Protein AF-A0A2V9Y5H5-F1 (afdb_monomer)

pLDDT: mean 90.08, std 11.11, range [48.91, 96.56]

Structure (mmCIF, N/CA/C/O backbone):
data_AF-A0A2V9Y5H5-F1
#
_entry.id   AF-A0A2V9Y5H5-F1
#
loop_
_atom_site.group_PDB
_atom_site.id
_atom_site.type_symbol
_atom_site.label_atom_id
_atom_site.label_alt_id
_atom_site.label_comp_id
_atom_site.label_asym_id
_atom_site.label_entity_id
_atom_site.label_seq_id
_atom_site.pdbx_PDB_ins_code
_atom_site.Cartn_x
_atom_site.Cartn_y
_atom_site.Cartn_z
_atom_site.occupancy
_atom_site.B_iso_or_e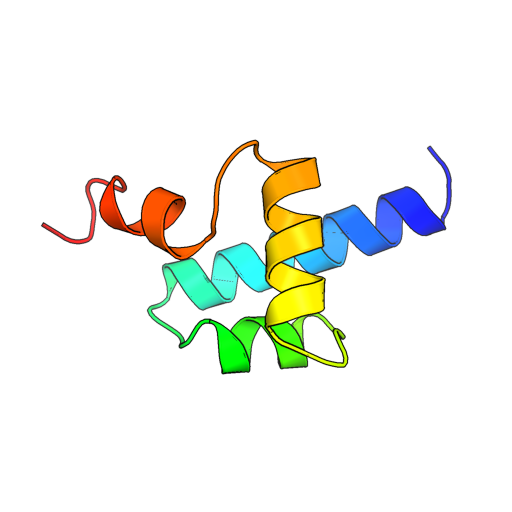quiv
_atom_site.auth_seq_id
_atom_site.auth_comp_id
_atom_site.auth_asym_id
_atom_site.auth_atom_id
_atom_site.pdbx_PDB_model_num
ATOM 1 N N . MET A 1 1 ? -0.405 8.048 -21.445 1.00 63.59 1 MET A N 1
ATOM 2 C CA . MET A 1 1 ? -0.258 7.000 -20.402 1.00 63.59 1 MET A CA 1
ATOM 3 C C . MET A 1 1 ? 0.508 5.837 -21.016 1.00 63.59 1 MET A C 1
ATOM 5 O O . MET A 1 1 ? 0.148 5.447 -22.114 1.00 63.59 1 MET A O 1
ATOM 9 N N . SER A 1 2 ? 1.569 5.327 -20.381 1.00 92.06 2 SER A N 1
ATOM 10 C CA . SER A 1 2 ? 2.314 4.165 -20.901 1.00 92.06 2 SER A CA 1
ATOM 11 C C . SER A 1 2 ? 1.666 2.845 -20.466 1.00 92.06 2 SER A C 1
ATOM 13 O O . SER A 1 2 ? 0.995 2.797 -19.431 1.00 92.06 2 SER A O 1
ATOM 15 N N . LEU A 1 3 ? 1.916 1.760 -21.210 1.00 88.69 3 LEU A N 1
ATOM 16 C CA . LEU A 1 3 ? 1.446 0.408 -20.872 1.00 88.69 3 LEU A CA 1
ATOM 17 C C . LEU A 1 3 ? 1.854 -0.007 -19.447 1.00 88.69 3 LEU A C 1
ATOM 19 O O . LEU A 1 3 ? 1.064 -0.600 -18.716 1.00 88.69 3 LEU A O 1
ATOM 23 N N . GLY A 1 4 ? 3.066 0.365 -19.021 1.00 89.94 4 GLY A N 1
ATOM 24 C CA . GLY A 1 4 ? 3.549 0.121 -17.660 1.00 89.94 4 GLY A CA 1
ATOM 25 C C . GLY A 1 4 ? 2.719 0.839 -16.592 1.00 89.94 4 GLY A C 1
ATOM 26 O O . GLY A 1 4 ? 2.345 0.223 -15.596 1.00 89.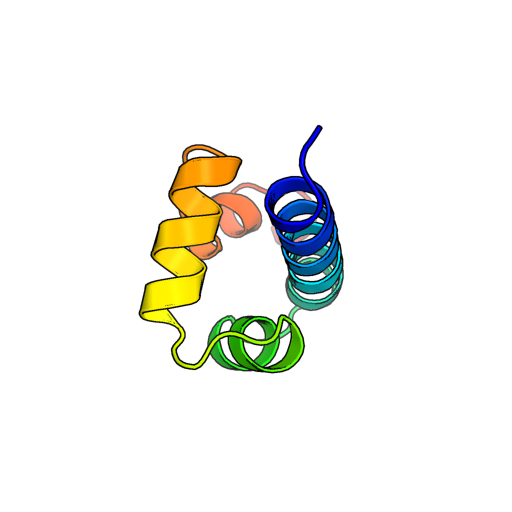94 4 GLY A O 1
ATOM 27 N N . LYS A 1 5 ? 2.359 2.111 -16.822 1.00 89.69 5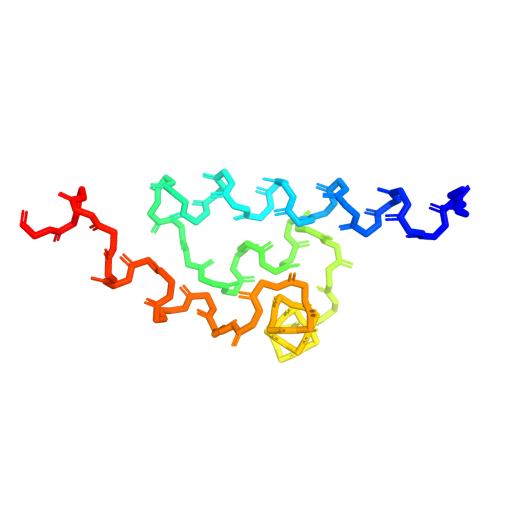 LYS A N 1
ATOM 28 C CA . LYS A 1 5 ? 1.514 2.886 -15.897 1.00 89.69 5 LYS A CA 1
ATOM 29 C C . LYS A 1 5 ? 0.095 2.313 -15.817 1.00 89.69 5 LYS A C 1
ATOM 31 O O . LYS A 1 5 ? -0.451 2.215 -14.725 1.00 89.69 5 LYS A O 1
ATOM 36 N N . TRP A 1 6 ? -0.480 1.891 -16.944 1.00 92.69 6 TRP A N 1
ATOM 37 C CA . TRP A 1 6 ? -1.796 1.240 -16.966 1.00 92.69 6 TRP A CA 1
ATOM 38 C C . TRP A 1 6 ? -1.792 -0.095 -16.208 1.00 92.69 6 TRP A C 1
ATOM 40 O O . TRP A 1 6 ? -2.635 -0.310 -15.341 1.00 92.69 6 TRP A O 1
ATOM 50 N N . ARG A 1 7 ? -0.789 -0.953 -16.443 1.00 92.75 7 ARG A N 1
ATOM 51 C CA . ARG A 1 7 ? -0.626 -2.210 -15.690 1.00 92.75 7 ARG A CA 1
ATOM 52 C C . ARG A 1 7 ? -0.473 -1.957 -14.192 1.00 92.75 7 ARG A C 1
ATOM 54 O O . ARG A 1 7 ? -1.056 -2.678 -13.392 1.00 92.75 7 ARG A O 1
ATOM 61 N N . GLN A 1 8 ? 0.288 -0.936 -13.802 1.00 92.25 8 GLN A N 1
ATOM 62 C CA . GLN A 1 8 ? 0.443 -0.563 -12.397 1.00 92.25 8 GLN A CA 1
ATOM 63 C C . GLN A 1 8 ? -0.883 -0.097 -11.777 1.00 92.25 8 GLN A C 1
ATOM 65 O O . GLN A 1 8 ? -1.193 -0.494 -10.657 1.00 92.25 8 GLN A O 1
ATOM 70 N N . GLN A 1 9 ? -1.682 0.684 -12.512 1.00 93.31 9 GLN A N 1
ATOM 71 C CA . GLN A 1 9 ? -3.010 1.116 -12.073 1.00 93.31 9 GLN A CA 1
ATOM 72 C C . GLN A 1 9 ? -3.937 -0.084 -11.831 1.00 93.31 9 GLN A C 1
ATOM 74 O O . GLN A 1 9 ? -4.594 -0.147 -10.796 1.00 93.31 9 GLN A O 1
ATOM 79 N N . LEU A 1 10 ? -3.955 -1.058 -12.747 1.00 94.50 10 LEU A N 1
ATOM 80 C CA . LEU A 1 10 ? -4.759 -2.274 -12.592 1.00 94.50 10 LEU A CA 1
ATOM 81 C C . LEU A 1 10 ? -4.344 -3.097 -11.371 1.00 94.50 10 LEU A C 1
ATOM 83 O O . LEU A 1 10 ? -5.199 -3.496 -10.585 1.00 94.50 10 LEU A O 1
ATOM 87 N N . ARG A 1 11 ? -3.037 -3.304 -11.173 1.00 94.06 11 ARG A N 1
ATOM 88 C CA . ARG A 1 11 ? -2.515 -4.009 -9.991 1.00 94.06 11 ARG A CA 1
ATOM 89 C C . ARG A 1 11 ? -2.915 -3.316 -8.693 1.00 94.06 11 ARG A C 1
ATOM 91 O O . ARG A 1 11 ? -3.290 -3.979 -7.732 1.00 94.06 11 ARG A O 1
ATOM 98 N N . LEU A 1 12 ? -2.859 -1.983 -8.675 1.00 94.38 12 LEU A N 1
ATOM 99 C CA . LEU A 1 12 ? -3.279 -1.195 -7.523 1.00 94.38 12 LEU A CA 1
ATOM 100 C C . LEU A 1 12 ? -4.775 -1.380 -7.239 1.00 94.38 12 LEU A C 1
ATOM 102 O O . LEU A 1 12 ? -5.127 -1.692 -6.105 1.00 94.38 12 LEU A O 1
ATOM 106 N N . LEU A 1 13 ? -5.639 -1.254 -8.251 1.00 94.88 13 LEU A N 1
ATOM 107 C CA . LEU A 1 13 ? -7.086 -1.444 -8.098 1.00 94.88 13 LEU A CA 1
ATOM 108 C C . LEU A 1 13 ? -7.433 -2.845 -7.580 1.00 94.88 13 LEU A C 1
ATOM 110 O O . LEU A 1 13 ? -8.215 -2.967 -6.641 1.00 94.88 13 LEU A O 1
ATOM 114 N N . HIS A 1 14 ? -6.805 -3.883 -8.132 1.00 95.62 14 HIS A N 1
ATOM 115 C CA . HIS A 1 14 ? -7.015 -5.255 -7.678 1.00 95.62 14 HIS A CA 1
ATOM 116 C C . HIS A 1 14 ? -6.587 -5.445 -6.213 1.00 95.62 14 HIS A C 1
ATOM 118 O O . HIS A 1 14 ? -7.343 -5.977 -5.402 1.00 95.62 14 HIS A O 1
ATOM 124 N N . SER A 1 15 ? -5.418 -4.914 -5.832 1.00 95.38 15 SER A N 1
ATOM 125 C CA . SER A 1 15 ? -4.956 -4.969 -4.440 1.00 95.38 15 SER A CA 1
ATOM 126 C C . SER A 1 15 ? -5.885 -4.230 -3.471 1.00 95.38 15 SER A C 1
ATOM 128 O O . SER A 1 15 ? -6.083 -4.687 -2.349 1.00 95.38 15 SER A O 1
ATOM 130 N N . LEU A 1 16 ? -6.486 -3.111 -3.894 1.00 94.94 16 LEU A N 1
ATOM 131 C CA . LEU A 1 16 ? -7.430 -2.348 -3.076 1.00 94.94 16 LEU A CA 1
ATOM 132 C C . LEU A 1 16 ? -8.715 -3.135 -2.817 1.00 94.94 16 LEU A C 1
ATOM 134 O O . LEU A 1 16 ? -9.217 -3.088 -1.700 1.00 94.94 16 LEU A O 1
ATOM 138 N N . GLN A 1 17 ? -9.218 -3.874 -3.810 1.00 94.75 17 GLN A N 1
ATOM 139 C CA . GLN A 1 17 ? -10.398 -4.731 -3.652 1.00 94.75 17 GLN A CA 1
ATOM 140 C C . GLN A 1 17 ? -10.156 -5.835 -2.617 1.00 94.75 17 GLN A C 1
ATOM 142 O O . GLN A 1 17 ? -10.958 -6.000 -1.701 1.00 94.75 17 GLN A O 1
ATOM 147 N N . LEU A 1 18 ? -9.022 -6.536 -2.717 1.00 94.62 18 LEU A N 1
ATOM 148 C CA . LEU A 1 18 ? -8.647 -7.586 -1.765 1.00 94.62 18 LEU A CA 1
ATOM 149 C C . LEU A 1 18 ? -8.482 -7.025 -0.351 1.00 94.62 18 LEU A C 1
ATOM 151 O O . LEU A 1 18 ? -9.050 -7.541 0.609 1.00 94.62 18 LEU A O 1
ATOM 155 N N . LEU A 1 19 ? -7.741 -5.924 -0.221 1.00 94.25 19 LEU A N 1
ATOM 156 C CA . LEU A 1 19 ? -7.532 -5.294 1.076 1.00 94.25 19 LEU A CA 1
ATOM 157 C C . LEU A 1 19 ? -8.846 -4.792 1.672 1.00 94.25 19 LEU A C 1
ATOM 159 O O . LEU A 1 19 ? -9.052 -4.981 2.865 1.00 94.25 19 LEU A O 1
ATOM 163 N N . ALA A 1 20 ? -9.753 -4.218 0.877 1.00 91.69 20 ALA A N 1
ATOM 164 C CA . ALA A 1 20 ? -11.078 -3.806 1.337 1.00 91.69 20 ALA A CA 1
ATOM 165 C C . ALA A 1 20 ? -11.912 -4.990 1.850 1.00 91.69 20 ALA A C 1
ATOM 167 O O . ALA A 1 20 ? -12.604 -4.836 2.852 1.00 91.69 20 ALA A O 1
ATOM 168 N N . ALA A 1 21 ? -11.773 -6.172 1.241 1.00 92.69 21 ALA A N 1
ATOM 169 C CA . ALA A 1 21 ? -12.400 -7.414 1.697 1.00 92.69 21 ALA A CA 1
ATOM 170 C C . ALA A 1 21 ? -11.791 -7.990 2.995 1.00 92.69 21 ALA A C 1
ATOM 172 O O . ALA A 1 21 ? -12.285 -8.984 3.516 1.00 92.69 21 ALA A O 1
ATOM 173 N N . GLY A 1 22 ? -10.739 -7.371 3.543 1.00 91.25 22 GLY A N 1
ATOM 174 C CA . GLY A 1 22 ? -10.102 -7.804 4.790 1.00 91.25 22 GLY A CA 1
ATOM 175 C C . GLY A 1 22 ? -8.896 -8.723 4.602 1.00 91.25 22 GLY A C 1
ATOM 176 O O . GLY A 1 22 ? -8.294 -9.129 5.597 1.00 91.25 22 GLY A O 1
ATOM 177 N N . GLU A 1 23 ? -8.495 -8.999 3.358 1.00 95.06 23 GLU A N 1
ATOM 178 C CA . GLU A 1 23 ? -7.360 -9.872 3.066 1.00 95.06 23 GLU A CA 1
ATOM 179 C C . GLU A 1 23 ? -6.035 -9.342 3.622 1.00 95.06 23 GLU A C 1
ATOM 181 O O . GLU A 1 23 ? -5.805 -8.139 3.800 1.00 95.06 23 GLU A O 1
ATOM 186 N N . LYS A 1 24 ? -5.109 -10.272 3.875 1.00 94.62 24 LYS A N 1
ATOM 187 C CA . LYS A 1 24 ? -3.769 -9.939 4.373 1.00 94.62 24 LYS A CA 1
ATOM 188 C C . LYS A 1 24 ? -2.969 -9.190 3.305 1.00 94.62 24 LYS A C 1
ATOM 19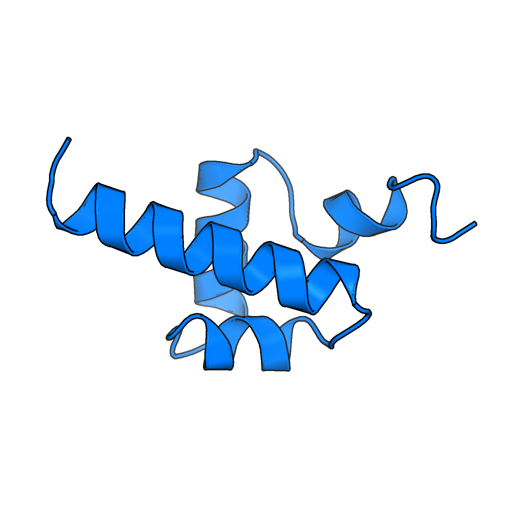0 O O . LYS A 1 24 ? -2.990 -9.542 2.129 1.00 94.62 24 LYS A O 1
ATOM 195 N N . ILE A 1 25 ? -2.146 -8.227 3.734 1.00 94.19 25 ILE A N 1
ATOM 196 C CA . ILE A 1 25 ? -1.272 -7.438 2.840 1.00 94.19 25 ILE A CA 1
ATOM 197 C C . ILE A 1 25 ? -0.353 -8.330 1.994 1.00 94.19 25 ILE A C 1
ATOM 199 O O . ILE A 1 25 ? -0.12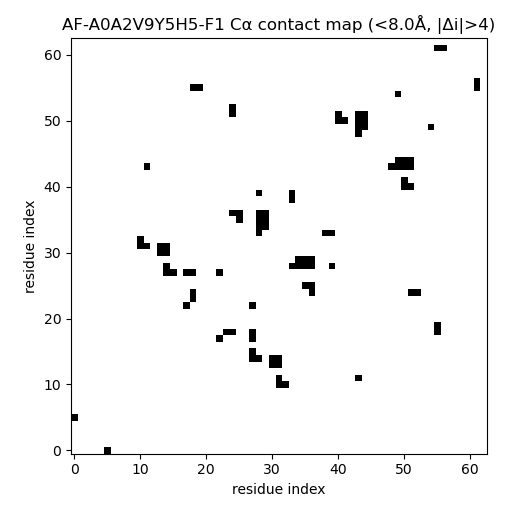0 -8.038 0.825 1.00 94.19 25 ILE A O 1
ATOM 203 N N . SER A 1 26 ? 0.165 -9.420 2.565 1.00 95.56 26 SER A N 1
ATOM 204 C CA . SER A 1 26 ? 1.002 -10.376 1.836 1.00 95.56 26 SER A CA 1
ATOM 205 C C . SER A 1 26 ? 0.244 -11.091 0.720 1.00 95.56 26 SER A C 1
ATOM 207 O O . SER A 1 26 ? 0.799 -11.265 -0.360 1.00 95.56 26 SER A O 1
ATOM 209 N N . HIS A 1 27 ? -1.017 -11.457 0.960 1.00 96.00 27 HIS A N 1
ATOM 210 C CA . HIS A 1 27 ? -1.874 -12.086 -0.040 1.00 96.00 27 HIS A CA 1
ATOM 211 C C . HIS A 1 27 ? -2.201 -11.096 -1.165 1.00 96.00 27 HIS A C 1
ATOM 213 O O . HIS A 1 27 ? -1.912 -11.368 -2.325 1.00 96.00 27 HIS A O 1
ATOM 219 N N . ALA A 1 28 ? -2.642 -9.882 -0.817 1.00 95.88 28 ALA A N 1
ATOM 220 C CA . ALA A 1 28 ? -2.921 -8.830 -1.796 1.00 95.88 28 ALA A CA 1
ATOM 221 C C . ALA A 1 28 ? -1.700 -8.455 -2.661 1.00 95.88 28 ALA A C 1
ATOM 223 O O . ALA A 1 28 ? -1.852 -8.122 -3.835 1.00 95.88 28 ALA A O 1
ATOM 224 N N . ALA A 1 29 ? -0.482 -8.514 -2.108 1.00 95.69 29 ALA A N 1
ATOM 225 C CA . ALA A 1 29 ? 0.746 -8.266 -2.862 1.00 95.69 29 ALA A CA 1
ATOM 226 C C . ALA A 1 29 ? 1.007 -9.343 -3.929 1.00 95.69 29 ALA A C 1
ATOM 228 O O . ALA A 1 29 ? 1.363 -9.002 -5.060 1.00 95.69 29 ALA A O 1
ATOM 229 N N . LEU A 1 30 ? 0.824 -10.619 -3.572 1.00 96.12 30 LEU A N 1
ATOM 230 C CA . LEU A 1 30 ? 1.024 -11.751 -4.478 1.00 96.12 30 LEU A CA 1
ATOM 231 C C . LEU A 1 30 ? -0.006 -11.739 -5.611 1.00 96.12 30 LEU A C 1
ATOM 233 O O . LEU A 1 30 ? 0.385 -11.779 -6.776 1.00 96.12 30 LEU A O 1
ATOM 237 N N . GLU A 1 31 ? -1.286 -11.558 -5.284 1.00 96.19 31 GLU A N 1
ATOM 238 C CA . GLU A 1 31 ? -2.375 -11.501 -6.271 1.00 96.19 31 GLU A CA 1
ATOM 239 C C . GLU A 1 31 ? -2.240 -10.293 -7.214 1.00 96.19 31 GLU A C 1
ATOM 241 O O . GLU A 1 31 ? -2.497 -10.372 -8.414 1.00 96.19 31 GLU A O 1
ATOM 246 N N . ALA A 1 32 ? -1.723 -9.165 -6.715 1.00 93.25 32 ALA A N 1
ATOM 247 C CA . ALA A 1 32 ? -1.389 -8.009 -7.547 1.00 93.25 32 ALA A CA 1
ATOM 248 C C . ALA A 1 32 ? -0.120 -8.209 -8.408 1.00 93.25 32 ALA A C 1
ATOM 250 O O . ALA A 1 32 ? 0.275 -7.305 -9.152 1.00 93.25 32 ALA A O 1
ATOM 251 N N . GLY A 1 33 ? 0.537 -9.371 -8.335 1.00 93.69 33 GLY A N 1
ATOM 252 C CA . GLY A 1 33 ? 1.691 -9.736 -9.155 1.00 93.69 33 GLY A CA 1
ATOM 253 C C . GLY A 1 33 ? 3.014 -9.122 -8.695 1.00 93.69 33 GLY A C 1
ATOM 254 O O . GLY A 1 33 ? 3.879 -8.848 -9.534 1.00 93.69 33 GLY A O 1
ATOM 255 N N . TYR A 1 34 ? 3.170 -8.863 -7.392 1.00 94.56 34 TYR A N 1
ATOM 256 C CA . TYR A 1 34 ? 4.443 -8.467 -6.787 1.00 94.56 34 TYR A CA 1
ATOM 257 C C . TYR A 1 34 ? 5.162 -9.675 -6.195 1.00 94.56 34 TYR A C 1
ATOM 259 O O . TYR A 1 34 ? 4.568 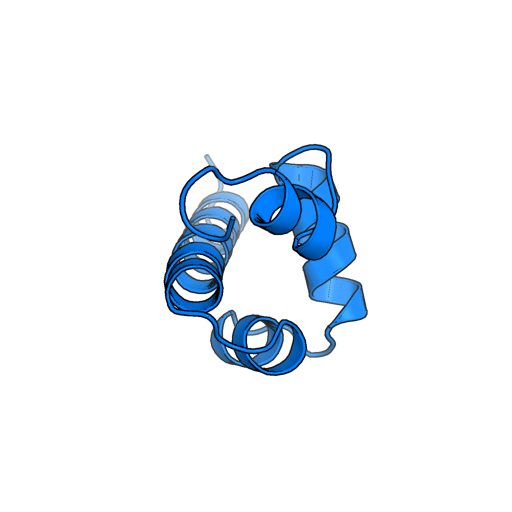-10.509 -5.523 1.00 94.56 34 TYR A O 1
ATOM 267 N N . SER A 1 35 ? 6.479 -9.723 -6.383 1.00 91.94 35 SER A N 1
ATOM 268 C CA . SER A 1 35 ? 7.335 -10.782 -5.840 1.00 91.94 35 SER A CA 1
ATOM 269 C C . SER A 1 35 ? 7.542 -10.691 -4.326 1.00 91.94 35 SER A C 1
ATOM 271 O O . SER A 1 35 ? 8.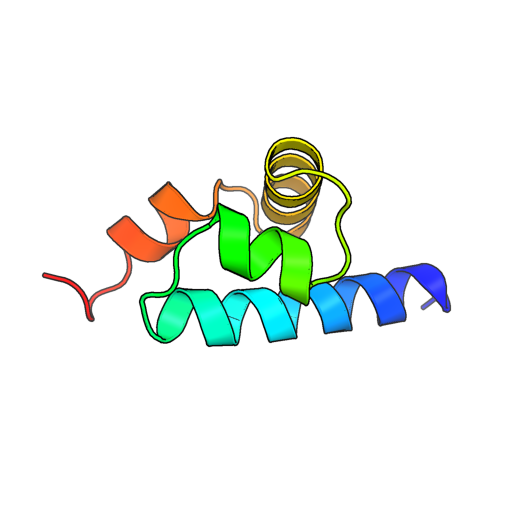002 -11.651 -3.716 1.00 91.94 35 SER A O 1
ATOM 273 N N . SER A 1 36 ? 7.234 -9.547 -3.703 1.00 95.06 36 SER A N 1
ATOM 274 C CA . SER A 1 36 ? 7.314 -9.387 -2.252 1.00 95.06 36 SER A CA 1
ATOM 275 C C . SER A 1 36 ? 6.338 -8.334 -1.709 1.00 95.06 36 SER A C 1
ATOM 277 O O . SER A 1 36 ? 6.038 -7.348 -2.398 1.00 95.06 36 SER A O 1
ATOM 279 N N . PRO A 1 37 ? 5.900 -8.467 -0.439 1.00 95.19 37 PRO A N 1
ATOM 280 C CA . PRO A 1 37 ? 5.091 -7.449 0.232 1.00 95.19 37 PRO A CA 1
ATOM 281 C C . PRO A 1 37 ? 5.775 -6.078 0.286 1.00 95.19 37 PRO A C 1
ATOM 283 O O . PRO A 1 37 ? 5.117 -5.054 0.129 1.00 95.19 37 PRO A O 1
ATOM 286 N N . SER A 1 38 ? 7.100 -6.031 0.449 1.00 96.19 38 SER A N 1
ATOM 287 C CA . SER A 1 38 ? 7.852 -4.771 0.498 1.00 96.19 38 SER A CA 1
ATOM 288 C C . SER A 1 38 ? 7.819 -4.014 -0.834 1.00 96.19 38 SER A C 1
ATOM 290 O O . SER A 1 38 ? 7.634 -2.795 -0.838 1.00 96.19 38 SER A O 1
ATOM 292 N N . ALA A 1 39 ? 7.938 -4.719 -1.968 1.00 95.44 39 ALA A N 1
ATOM 293 C CA . ALA A 1 39 ? 7.827 -4.114 -3.299 1.00 95.44 39 ALA A CA 1
ATOM 294 C C . ALA A 1 39 ? 6.423 -3.537 -3.539 1.00 95.44 39 ALA A C 1
ATOM 296 O O . ALA A 1 39 ? 6.277 -2.428 -4.062 1.00 95.44 39 ALA A O 1
ATOM 297 N N . PHE A 1 40 ? 5.395 -4.260 -3.089 1.00 96.31 40 PHE A N 1
ATOM 298 C CA . PHE A 1 40 ? 4.017 -3.787 -3.114 1.00 96.31 40 PHE A CA 1
ATOM 299 C C . PHE A 1 40 ? 3.820 -2.538 -2.241 1.00 96.31 40 PHE A C 1
ATOM 301 O O . PHE A 1 40 ? 3.306 -1.538 -2.732 1.00 96.31 40 PHE A O 1
ATOM 308 N N . ILE A 1 41 ? 4.277 -2.542 -0.983 1.00 96.38 41 ILE A N 1
ATOM 309 C CA . ILE A 1 41 ? 4.134 -1.398 -0.063 1.00 96.38 41 ILE A CA 1
ATOM 310 C C . ILE A 1 41 ? 4.835 -0.153 -0.616 1.00 96.38 41 ILE A C 1
ATOM 312 O O . ILE A 1 41 ? 4.277 0.945 -0.556 1.00 96.38 41 ILE A O 1
ATOM 316 N N . ALA A 1 42 ? 6.035 -0.307 -1.183 1.00 96.19 42 ALA A N 1
ATOM 317 C CA . ALA A 1 42 ? 6.753 0.794 -1.817 1.00 96.19 42 ALA A CA 1
ATOM 318 C C . ALA A 1 42 ? 5.964 1.376 -3.001 1.00 96.19 42 ALA A C 1
ATOM 320 O O . ALA A 1 42 ? 5.831 2.598 -3.115 1.00 96.19 42 ALA A O 1
ATOM 321 N N . MET A 1 43 ? 5.397 0.511 -3.850 1.00 94.88 43 MET A N 1
ATOM 322 C CA . MET A 1 43 ? 4.542 0.922 -4.962 1.00 94.88 43 MET A CA 1
ATOM 323 C C . MET A 1 43 ? 3.272 1.629 -4.479 1.00 94.88 43 MET A C 1
ATOM 325 O O . MET A 1 43 ? 2.960 2.715 -4.964 1.00 94.88 43 MET A O 1
ATOM 329 N N . PHE A 1 44 ? 2.575 1.046 -3.506 1.00 96.56 44 PHE A N 1
ATOM 330 C CA . PHE A 1 44 ? 1.333 1.575 -2.954 1.00 96.56 44 PHE A CA 1
ATOM 331 C C . PHE A 1 44 ? 1.555 2.961 -2.350 1.00 96.56 44 PHE A C 1
ATOM 333 O O . PHE A 1 44 ? 0.831 3.898 -2.671 1.00 96.56 44 PHE A O 1
ATOM 340 N N . ARG A 1 45 ? 2.624 3.133 -1.560 1.00 96.25 45 ARG A N 1
ATOM 341 C CA . ARG A 1 45 ? 2.993 4.436 -0.996 1.00 96.25 45 ARG A CA 1
ATOM 342 C C . ARG A 1 45 ? 3.334 5.456 -2.072 1.00 96.25 45 ARG A C 1
ATOM 344 O O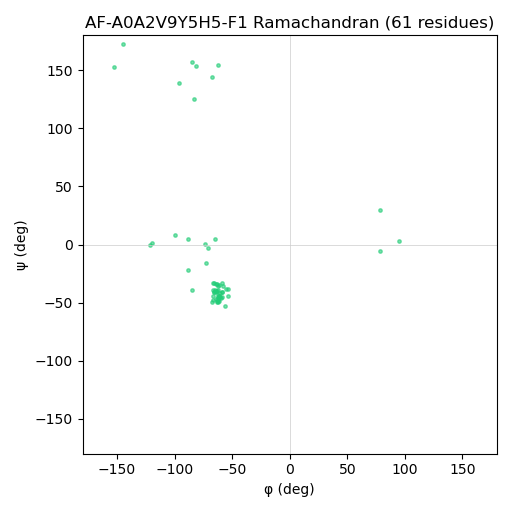 . ARG A 1 45 ? 2.942 6.610 -1.950 1.00 96.25 45 ARG A O 1
ATOM 351 N N . LYS A 1 46 ? 4.023 5.045 -3.138 1.00 94.88 46 LYS A N 1
ATOM 352 C CA . LYS A 1 46 ? 4.294 5.924 -4.283 1.00 94.88 46 LYS A CA 1
ATOM 353 C C . LYS A 1 46 ? 3.006 6.356 -4.995 1.00 94.88 46 LYS A C 1
ATOM 355 O O . LYS A 1 46 ? 2.957 7.467 -5.507 1.00 94.88 46 LYS A O 1
ATOM 360 N N . ALA A 1 47 ? 1.994 5.491 -5.048 1.00 93.75 47 ALA A N 1
ATOM 361 C CA . ALA A 1 47 ? 0.741 5.763 -5.745 1.00 93.75 47 ALA A CA 1
ATOM 362 C C . ALA A 1 47 ? -0.283 6.549 -4.904 1.00 93.75 47 ALA A C 1
ATOM 364 O O . ALA A 1 47 ? -0.969 7.407 -5.447 1.00 93.75 47 ALA A O 1
ATOM 365 N N . LEU A 1 48 ? -0.391 6.259 -3.602 1.00 93.62 48 LEU A N 1
ATOM 366 C CA . LEU A 1 48 ? -1.451 6.761 -2.712 1.00 93.62 48 LEU A CA 1
ATOM 367 C C . LEU A 1 48 ? -0.930 7.603 -1.536 1.00 93.62 48 LEU A C 1
ATOM 369 O O . LEU A 1 48 ? -1.708 8.038 -0.693 1.00 93.62 48 LEU A O 1
ATOM 373 N N . GLY A 1 49 ? 0.383 7.817 -1.439 1.00 95.56 49 GLY A N 1
ATOM 374 C CA . GLY A 1 49 ? 1.007 8.677 -0.426 1.00 95.56 49 GLY A CA 1
ATOM 375 C C . GLY A 1 49 ? 1.147 8.061 0.971 1.00 95.56 49 GLY A C 1
ATOM 376 O O . GLY A 1 49 ? 1.777 8.660 1.837 1.00 95.56 49 GLY A O 1
ATOM 377 N N . THR A 1 50 ? 0.618 6.859 1.216 1.00 95.31 50 THR A N 1
ATOM 378 C CA . THR A 1 50 ? 0.661 6.190 2.530 1.00 95.31 50 THR A CA 1
ATOM 379 C C . THR A 1 50 ? 0.817 4.672 2.400 1.00 95.31 50 THR A C 1
ATOM 381 O O . THR A 1 50 ? 0.798 4.136 1.297 1.00 95.31 50 THR A O 1
ATOM 384 N N . THR A 1 51 ? 1.018 3.953 3.504 1.00 94.69 51 THR A N 1
ATOM 385 C CA . THR A 1 51 ? 1.100 2.483 3.493 1.00 94.69 51 THR A CA 1
ATOM 386 C C . THR A 1 51 ? -0.297 1.846 3.478 1.00 94.69 51 THR A C 1
ATOM 388 O O . THR A 1 51 ? -1.237 2.448 4.002 1.00 94.69 51 THR A O 1
ATOM 391 N N . PRO A 1 52 ? -0.454 0.614 2.949 1.00 93.69 52 PRO A N 1
ATOM 392 C CA . PRO A 1 52 ? -1.745 -0.079 2.928 1.00 93.69 52 PRO A CA 1
ATOM 393 C C . PRO A 1 52 ? -2.393 -0.171 4.313 1.00 93.69 52 PRO A C 1
ATOM 395 O O . PRO A 1 52 ? -3.568 0.134 4.471 1.00 93.69 52 PRO A O 1
ATOM 398 N N . ARG A 1 53 ? -1.605 -0.522 5.337 1.00 92.12 53 ARG A N 1
ATOM 399 C CA . ARG A 1 53 ? -2.087 -0.639 6.718 1.00 92.12 53 ARG A CA 1
ATOM 400 C C . ARG A 1 53 ? -2.736 0.658 7.206 1.00 92.12 53 ARG A C 1
ATOM 402 O O . ARG A 1 53 ? -3.895 0.639 7.592 1.00 92.12 53 ARG A O 1
ATOM 409 N N . ARG A 1 54 ? -2.029 1.785 7.087 1.00 92.81 54 ARG A N 1
ATOM 410 C CA . ARG A 1 54 ? -2.528 3.095 7.529 1.00 92.81 54 ARG A CA 1
ATOM 411 C C . ARG A 1 54 ? -3.721 3.580 6.700 1.00 92.81 54 ARG A C 1
ATOM 413 O O . ARG A 1 54 ? -4.600 4.247 7.231 1.00 92.81 54 ARG A O 1
ATOM 420 N N . TYR A 1 55 ? -3.758 3.251 5.407 1.00 92.31 55 TYR A N 1
ATOM 421 C CA . TYR A 1 55 ? -4.890 3.569 4.530 1.00 92.31 55 TYR A CA 1
ATOM 422 C C . TYR A 1 55 ? -6.189 2.901 5.011 1.00 92.31 55 TYR A C 1
ATOM 424 O O . TYR A 1 55 ? -7.235 3.544 5.077 1.00 92.31 55 TYR A O 1
ATOM 432 N N . PHE A 1 56 ? -6.113 1.622 5.391 1.00 86.81 56 PHE A N 1
ATOM 433 C CA . PHE A 1 56 ? -7.277 0.843 5.820 1.00 86.81 56 PHE A CA 1
ATOM 434 C C . PHE A 1 56 ? -7.587 0.938 7.323 1.00 86.81 56 PHE A C 1
ATOM 436 O O . PHE A 1 56 ? -8.736 0.726 7.693 1.00 86.81 56 PHE A O 1
ATOM 443 N N . GLU A 1 57 ? -6.627 1.298 8.180 1.00 85.19 57 GLU A N 1
ATOM 444 C CA . GLU A 1 57 ? -6.882 1.629 9.597 1.00 85.19 57 GLU A CA 1
ATOM 445 C C . GLU A 1 57 ? -7.723 2.908 9.747 1.00 85.19 57 GLU A C 1
ATOM 447 O O . GLU A 1 57 ? -8.562 2.990 10.634 1.00 85.19 57 GLU A O 1
ATOM 452 N N . ASN A 1 58 ? -7.559 3.880 8.844 1.00 69.19 58 ASN A N 1
ATOM 453 C CA . ASN A 1 58 ? -8.343 5.121 8.836 1.00 69.19 58 ASN A CA 1
ATOM 454 C C . ASN A 1 58 ? -9.654 5.017 8.029 1.00 69.19 58 ASN A C 1
ATOM 456 O O . ASN A 1 58 ? -10.335 6.025 7.838 1.00 69.19 58 ASN A O 1
ATOM 460 N N . SER A 1 59 ? -9.996 3.836 7.506 1.00 64.38 59 SER A N 1
ATOM 461 C CA . SER A 1 59 ? -11.224 3.649 6.729 1.00 64.38 59 SER A CA 1
ATOM 462 C C . SER A 1 59 ? -12.415 3.417 7.674 1.00 64.38 59 SER A C 1
ATOM 464 O O . SER A 1 59 ? -12.368 2.469 8.456 1.00 64.38 59 SER A O 1
ATOM 466 N N . PRO A 1 60 ? -13.506 4.206 7.589 1.00 56.53 60 PRO A N 1
ATOM 467 C CA . PRO A 1 60 ? -14.622 4.182 8.549 1.00 56.53 60 PRO A CA 1
ATOM 468 C C . PRO A 1 60 ? -15.445 2.877 8.592 1.00 56.53 60 PRO A C 1
ATOM 470 O O . PRO A 1 60 ? -16.438 2.817 9.301 1.00 56.53 60 PRO A O 1
ATOM 473 N N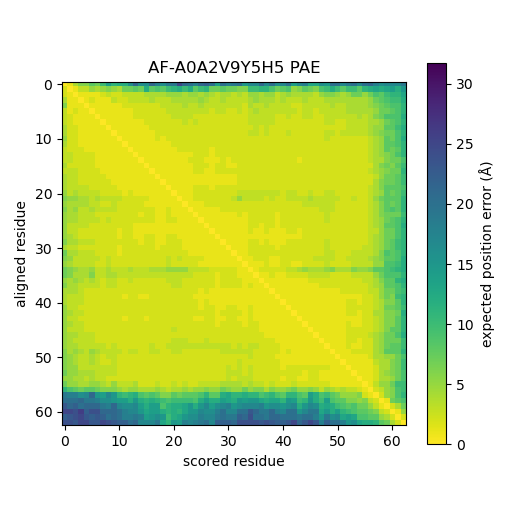 . GLY A 1 61 ? -15.058 1.833 7.849 1.00 60.22 61 GLY A N 1
ATOM 474 C CA . GLY A 1 61 ? -15.716 0.519 7.835 1.00 60.22 61 GLY A CA 1
ATOM 475 C C . GLY A 1 61 ? -15.036 -0.567 8.681 1.00 60.22 61 GLY A C 1
ATOM 476 O O . GLY A 1 61 ? -15.394 -1.732 8.540 1.00 60.22 61 GLY A O 1
ATOM 477 N N . ARG A 1 62 ? -14.022 -0.226 9.492 1.00 56.03 62 ARG A N 1
ATOM 478 C CA . ARG A 1 62 ? -13.300 -1.172 10.374 1.00 56.03 62 ARG A CA 1
ATOM 479 C C . ARG A 1 62 ? -13.325 -0.821 11.867 1.00 56.03 62 ARG A C 1
ATOM 481 O O . ARG A 1 62 ? -12.736 -1.577 12.639 1.00 56.03 62 ARG A O 1
ATOM 488 N N . SER A 1 63 ? -13.970 0.281 12.251 1.00 48.91 63 SER A N 1
ATOM 489 C CA . SER A 1 63 ? -14.174 0.670 13.654 1.00 48.91 63 SER A CA 1
ATOM 490 C C . SER A 1 63 ? -15.543 0.239 14.151 1.00 48.91 63 SER A C 1
ATOM 492 O O . SER A 1 63 ? -16.502 0.370 13.359 1.00 48.91 63 SER A O 1
#

Foldseek 3Di:
DDPVVVLLVVLLVQLVVCVVVVHDLQVSCVVSPHPGSVVVQVSNCVVPVHGSVVVVVPDPPPD

Mean predicted aligned error: 4.03 Å

Nearest PDB structures (foldseek):
  6p7r-assembly1_A  TM=8.970E-01  e=2.784E-02  Vibrio cholerae
  2k9s-assembly1_A  TM=9.374E-01  e=4.403E-02  Escherichia coli K-12
  3oio-assembly1_A  TM=8.505E-01  e=3.617E-02  Chromobacterium violaceum
  5chh-assembly1_A  TM=9.121E-01  e=7.936E-02  Pseudomonas aeruginosa
  1xs9-assembly1_A  TM=7.843E-01  e=6.962E-02  Escherichia coli

Solvent-accessible surface area (backbone atoms only — not comparable to full-atom values): 3652 Å² total; per-residue (Å²): 136,53,73,68,57,52,53,50,50,51,29,48,54,53,26,50,54,39,44,73,75,66,48,53,66,60,56,28,14,46,77,40,70,34,97,38,49,67,63,34,42,54,51,44,24,74,75,71,76,42,46,68,67,63,58,54,71,72,34,88,88,76,118

Secondary structure (DSSP, 8-state):
--HHHHHHHHHHHHHHHHHHTT--HHHHHHHTT-SSHHHHHHHHHHHHSS-HHHHHHTSTT--

Sequence (63 aa):
MSLGKWRQQLRLLHSLQLLAAGEKISHAALEAGYSSPSAFIAMFRKALGTTPRRYFENSPGRS

Radius of gyration: 11.39 Å; Cα contacts (8 Å, |Δi|>4): 48; chains: 1; bounding box: 24×21×35 Å